Protein AF-A0A956APD1-F1 (afdb_monomer_lite)

Secondary structure (DSSP, 8-state):
--------PPPHHHHHHHHHHHHHHHHHHHHHHHHTT-HHHHHHHHHHHHHHH--THHHHHHHHHHHHTT-HHHHHHHHHHHHHH-TT-TTHHHHHHHHHHHHHHTS----HHHHHHHTS---------------TTSGGGSSSSSSS-----------------------------------

Sequence (183 aa):
MTAVSFSVAPSSASAQTTADDEARALFEAGRLAFSRGRYEQALGNFQEAYELSQRPALLY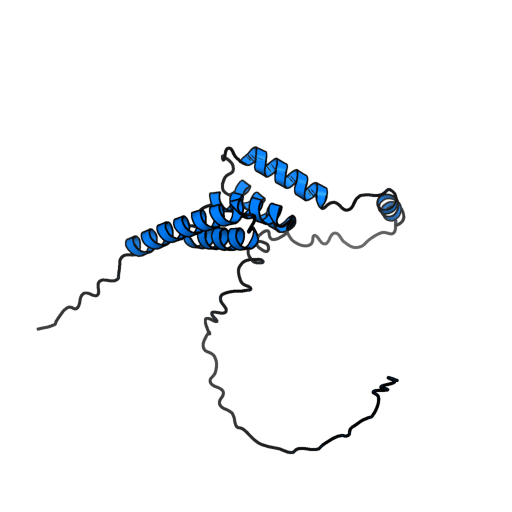NIGTTFDRLRRDQEAIDAFEQFLEAQPESDLVPEVQERVRILRENQRPDLSPEAVAAASGTDTQTGTPTQPAERDNRIVKKWWFWTIIGVVVVGAAVGIGVGASGGGQQGPLPYDANTFTVEL

pLDDT: mean 73.34, std 23.55, range [36.75, 98.75]

Structure (mmCIF, N/CA/C/O backbone):
data_AF-A0A956APD1-F1
#
_entry.id   AF-A0A956APD1-F1
#
loop_
_atom_site.group_PDB
_atom_site.id
_atom_site.type_symbol
_atom_site.label_atom_id
_atom_site.label_alt_id
_atom_site.label_comp_id
_atom_site.label_asym_id
_atom_site.label_entity_id
_atom_site.label_seq_id
_atom_site.pdbx_PDB_ins_code
_atom_site.Cartn_x
_atom_site.Cartn_y
_atom_site.Cartn_z
_atom_site.occupancy
_atom_site.B_iso_or_equiv
_atom_site.auth_seq_id
_atom_site.auth_comp_id
_atom_site.auth_asym_id
_atom_site.auth_atom_id
_atom_site.pdbx_PDB_model_num
ATOM 1 N N . MET A 1 1 ? 42.363 -34.430 -28.100 1.00 61.22 1 MET A N 1
ATOM 2 C CA . MET A 1 1 ? 42.009 -32.997 -28.051 1.00 61.22 1 MET A CA 1
ATOM 3 C C . MET A 1 1 ? 40.778 -32.875 -27.169 1.00 61.22 1 MET A C 1
ATOM 5 O O . MET A 1 1 ? 39.709 -33.301 -27.579 1.00 61.22 1 MET A O 1
ATOM 9 N N . THR A 1 2 ? 40.944 -32.454 -25.918 1.00 54.34 2 THR A N 1
ATOM 10 C CA . THR A 1 2 ? 39.858 -32.303 -24.939 1.00 54.34 2 THR A CA 1
ATOM 11 C C . THR A 1 2 ? 39.152 -30.971 -25.180 1.00 54.34 2 THR A C 1
ATOM 13 O O . THR A 1 2 ? 39.765 -29.915 -25.063 1.00 54.34 2 THR A O 1
ATOM 16 N N . ALA A 1 3 ? 37.875 -31.019 -25.560 1.00 55.75 3 ALA A N 1
ATOM 17 C CA . ALA A 1 3 ? 37.048 -29.830 -25.714 1.00 55.75 3 ALA A CA 1
ATOM 18 C C . ALA A 1 3 ? 36.629 -29.322 -24.326 1.00 55.75 3 ALA A C 1
ATOM 20 O O . ALA A 1 3 ? 35.923 -30.013 -23.592 1.00 55.75 3 ALA A O 1
ATOM 21 N N . VAL A 1 4 ? 37.079 -28.124 -23.958 1.00 58.97 4 VAL A N 1
ATOM 22 C CA . VAL A 1 4 ? 36.609 -27.429 -22.756 1.00 58.97 4 VAL A CA 1
ATOM 23 C C . VAL A 1 4 ? 35.298 -26.739 -23.119 1.00 58.97 4 VAL A C 1
ATOM 25 O O . VAL A 1 4 ? 35.282 -25.824 -23.937 1.00 58.97 4 VAL A O 1
ATOM 28 N N . SER A 1 5 ? 34.191 -27.202 -22.542 1.00 65.94 5 SER A N 1
ATOM 29 C CA . SER A 1 5 ? 32.891 -26.543 -22.682 1.00 65.94 5 SER A CA 1
ATOM 30 C C . SER A 1 5 ? 32.758 -25.485 -21.590 1.00 65.94 5 SER A C 1
ATOM 32 O O . SER A 1 5 ? 32.771 -25.817 -20.407 1.00 65.94 5 SER A O 1
ATOM 34 N N . PHE A 1 6 ? 32.651 -24.214 -21.977 1.00 60.66 6 PHE A N 1
ATOM 35 C CA . PHE A 1 6 ? 32.346 -23.119 -21.057 1.00 60.66 6 PHE A CA 1
ATOM 36 C C . PHE A 1 6 ? 30.827 -22.938 -21.011 1.00 60.66 6 PHE A C 1
ATOM 38 O O . PHE A 1 6 ? 30.217 -22.497 -21.983 1.00 60.66 6 PHE A O 1
ATOM 45 N N . SER A 1 7 ? 30.208 -23.306 -19.891 1.00 69.94 7 SER A N 1
ATOM 46 C CA . SER A 1 7 ? 28.802 -23.001 -19.630 1.00 69.94 7 SER A CA 1
ATOM 47 C C . SER A 1 7 ? 28.716 -21.577 -19.090 1.00 69.94 7 SER A C 1
ATOM 49 O O . SER A 1 7 ? 29.015 -21.336 -17.922 1.00 69.94 7 SER A O 1
ATOM 51 N N . VAL A 1 8 ? 28.334 -20.622 -19.937 1.00 64.31 8 VAL A N 1
ATOM 52 C CA . VAL A 1 8 ? 27.969 -19.273 -19.488 1.00 64.31 8 VAL A CA 1
ATOM 53 C C . VAL A 1 8 ? 26.588 -19.368 -18.845 1.00 64.31 8 VAL A C 1
ATOM 55 O O . VAL A 1 8 ? 25.587 -19.525 -19.539 1.00 64.31 8 VAL A O 1
ATOM 58 N N . ALA A 1 9 ? 26.529 -19.319 -17.514 1.00 60.72 9 ALA A N 1
ATOM 59 C CA . ALA A 1 9 ? 25.267 -19.092 -16.820 1.00 60.72 9 ALA A CA 1
ATOM 60 C C . ALA A 1 9 ? 24.819 -17.639 -17.078 1.00 60.72 9 ALA A C 1
ATOM 62 O O . ALA A 1 9 ? 25.669 -16.743 -17.047 1.00 60.72 9 ALA A O 1
ATOM 63 N N . PRO A 1 10 ? 23.528 -17.377 -17.348 1.00 57.78 10 PRO A N 1
ATOM 64 C CA . PRO A 1 10 ? 23.037 -16.012 -17.486 1.00 57.78 10 PRO A CA 1
ATOM 65 C C . PRO A 1 10 ? 23.293 -15.236 -16.187 1.00 57.78 10 PRO A C 1
ATOM 67 O O . PRO A 1 10 ? 22.967 -15.696 -15.094 1.00 57.78 10 PRO A O 1
ATOM 70 N N . SER A 1 11 ? 23.925 -14.070 -16.318 1.00 62.97 11 SER A N 1
ATOM 71 C CA . SER A 1 11 ? 24.290 -13.197 -15.205 1.00 62.97 11 SER A CA 1
ATOM 72 C C . SER A 1 11 ? 23.043 -12.669 -14.494 1.00 62.97 11 SER A C 1
ATOM 74 O O . SER A 1 11 ? 22.195 -12.039 -15.122 1.00 62.97 11 SER A O 1
ATOM 76 N N . SER A 1 12 ? 22.971 -12.837 -13.173 1.00 65.62 12 SER A N 1
ATOM 77 C CA . SER A 1 12 ? 21.860 -12.390 -12.313 1.00 65.62 12 SER A CA 1
ATOM 78 C C . SER A 1 12 ? 21.463 -10.917 -12.496 1.00 65.62 12 SER A C 1
ATOM 80 O O . SER A 1 12 ? 20.322 -10.556 -12.237 1.00 65.62 12 SER A O 1
ATOM 82 N N . ALA A 1 13 ? 22.375 -10.083 -13.002 1.00 68.50 13 ALA A N 1
ATOM 83 C CA . ALA A 1 13 ? 22.137 -8.674 -13.295 1.00 68.50 13 ALA A CA 1
ATOM 84 C C . ALA A 1 13 ? 21.016 -8.440 -14.327 1.00 68.50 13 ALA A C 1
ATOM 86 O O . ALA A 1 13 ? 20.200 -7.548 -14.127 1.00 68.50 13 ALA A O 1
ATOM 87 N N . SER A 1 14 ? 20.921 -9.240 -15.399 1.00 68.62 14 SER A N 1
ATOM 88 C CA . SER A 1 14 ? 19.855 -9.045 -16.397 1.00 68.62 14 SER A CA 1
ATOM 89 C C . SER A 1 14 ? 18.485 -9.474 -15.871 1.00 68.62 14 SER A C 1
ATOM 91 O O . SER A 1 14 ? 17.487 -8.856 -16.216 1.00 68.62 14 SER A O 1
ATOM 93 N N . ALA A 1 15 ? 18.442 -10.506 -15.020 1.00 70.19 15 ALA A N 1
ATOM 94 C CA . ALA A 1 15 ? 17.213 -10.983 -14.383 1.00 70.19 15 ALA A CA 1
ATOM 95 C C . ALA A 1 15 ? 16.694 -10.010 -13.306 1.00 70.19 15 ALA A C 1
ATOM 97 O O . ALA A 1 15 ? 15.488 -9.851 -13.137 1.00 70.19 15 ALA A O 1
ATOM 98 N N . GLN A 1 16 ? 17.599 -9.329 -12.596 1.00 72.19 16 GLN A N 1
ATOM 99 C CA . GLN A 1 16 ? 17.235 -8.289 -11.631 1.00 72.19 16 GLN A CA 1
ATOM 100 C C . GLN A 1 16 ? 16.630 -7.063 -12.319 1.00 72.19 16 GLN A C 1
ATOM 102 O O . GLN A 1 16 ? 15.578 -6.595 -11.902 1.00 72.19 16 GLN A O 1
ATOM 107 N N . THR A 1 17 ? 17.229 -6.591 -13.419 1.00 77.62 17 THR A N 1
ATOM 108 C CA . THR A 1 17 ? 16.675 -5.457 -14.178 1.00 77.62 17 THR A CA 1
ATOM 109 C C . THR A 1 17 ? 15.270 -5.749 -14.703 1.00 77.62 17 THR A C 1
ATOM 111 O O . THR A 1 17 ? 14.396 -4.894 -14.608 1.00 77.62 17 THR A O 1
ATOM 114 N N . THR A 1 18 ? 15.014 -6.968 -15.188 1.00 87.31 18 THR A N 1
ATOM 115 C CA . THR A 1 18 ? 13.666 -7.342 -15.636 1.00 87.31 18 THR A CA 1
ATOM 116 C C . THR A 1 18 ? 12.653 -7.372 -14.493 1.00 87.31 18 THR A C 1
ATOM 118 O O . THR A 1 18 ? 11.525 -6.935 -14.692 1.00 87.31 18 THR A O 1
ATOM 121 N N . ALA A 1 19 ? 13.052 -7.831 -13.301 1.00 88.06 19 ALA A N 1
ATOM 122 C CA . ALA A 1 19 ? 12.177 -7.841 -12.128 1.00 88.06 19 ALA A CA 1
ATOM 123 C C . ALA A 1 19 ? 11.849 -6.418 -11.640 1.00 88.06 19 ALA A C 1
ATOM 125 O O . ALA A 1 19 ? 10.709 -6.138 -11.277 1.00 88.06 19 ALA A O 1
ATOM 126 N N . ASP A 1 20 ? 12.819 -5.499 -11.685 1.00 89.50 20 ASP A N 1
ATOM 127 C CA . ASP A 1 20 ? 12.604 -4.090 -11.338 1.00 89.50 20 ASP A CA 1
ATOM 128 C C . ASP A 1 20 ? 11.651 -3.390 -12.324 1.00 89.50 20 ASP A C 1
ATOM 130 O O . ASP A 1 20 ? 10.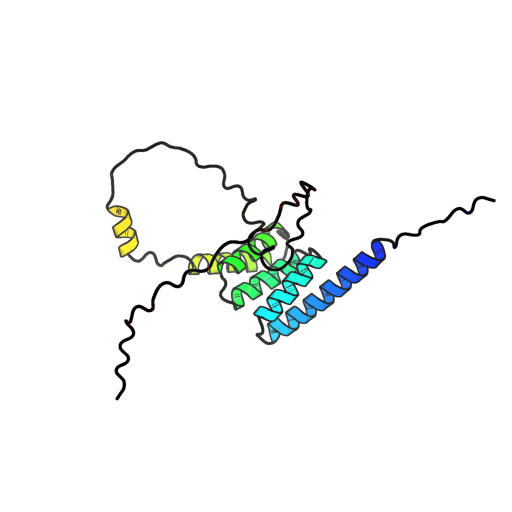765 -2.630 -11.912 1.00 89.50 20 ASP A O 1
ATOM 134 N N . ASP A 1 21 ? 11.802 -3.657 -13.625 1.00 94.50 21 ASP A N 1
ATOM 135 C CA . ASP A 1 21 ? 10.918 -3.119 -14.665 1.00 94.50 21 ASP A CA 1
ATOM 136 C C . ASP A 1 21 ? 9.487 -3.665 -14.530 1.00 94.50 21 ASP A C 1
ATOM 138 O O . ASP A 1 21 ? 8.514 -2.908 -14.633 1.00 94.50 21 ASP A O 1
ATOM 142 N N . GLU A 1 22 ? 9.347 -4.959 -14.240 1.00 95.19 22 GLU A N 1
ATOM 143 C CA . GLU A 1 22 ? 8.058 -5.607 -13.985 1.00 95.19 22 GLU A CA 1
ATOM 144 C C . GLU A 1 22 ? 7.380 -5.042 -12.731 1.00 95.19 22 GLU A C 1
ATOM 146 O O . GLU A 1 22 ? 6.219 -4.623 -12.787 1.00 95.19 22 GLU A O 1
ATOM 151 N N . ALA A 1 23 ? 8.119 -4.901 -11.627 1.00 95.81 23 ALA A N 1
ATOM 152 C CA . ALA A 1 23 ? 7.615 -4.280 -10.405 1.00 95.81 23 ALA A CA 1
ATOM 153 C C . ALA A 1 23 ? 7.122 -2.846 -10.649 1.00 95.81 23 ALA A C 1
ATOM 155 O O . ALA A 1 23 ? 6.096 -2.421 -10.107 1.00 95.81 23 ALA A O 1
ATOM 156 N N . ARG A 1 24 ? 7.827 -2.084 -11.494 1.00 96.88 24 ARG A N 1
ATOM 157 C CA . ARG A 1 24 ? 7.419 -0.727 -11.870 1.00 96.88 24 ARG A CA 1
ATOM 158 C C . ARG A 1 24 ? 6.137 -0.723 -12.701 1.00 96.88 24 ARG A C 1
ATOM 160 O O . ARG A 1 24 ? 5.275 0.128 -12.469 1.00 96.88 24 ARG A O 1
ATOM 167 N N . ALA A 1 25 ? 5.993 -1.655 -13.641 1.00 97.88 25 ALA A N 1
ATOM 168 C CA . ALA A 1 25 ? 4.776 -1.796 -14.436 1.00 97.88 25 ALA A CA 1
ATOM 169 C C . ALA A 1 25 ? 3.565 -2.155 -13.556 1.00 97.88 25 ALA A C 1
ATOM 171 O O . ALA A 1 25 ? 2.507 -1.529 -13.678 1.00 97.88 25 ALA A O 1
ATOM 172 N N . LEU A 1 26 ? 3.741 -3.093 -12.622 1.00 98.38 26 LEU A N 1
ATOM 173 C CA . LEU A 1 26 ? 2.727 -3.476 -11.638 1.00 98.38 26 LEU A CA 1
ATOM 174 C C . LEU A 1 26 ? 2.344 -2.304 -10.732 1.00 98.38 26 LEU A C 1
ATOM 176 O O . LEU A 1 26 ? 1.158 -2.036 -10.542 1.00 98.38 26 LEU A O 1
ATOM 180 N N . PHE A 1 27 ? 3.319 -1.532 -10.250 1.00 98.38 27 PHE A N 1
ATOM 181 C CA . PHE A 1 27 ? 3.045 -0.328 -9.467 1.00 98.38 27 PHE A CA 1
ATOM 182 C C . PHE A 1 27 ? 2.164 0.678 -10.228 1.00 98.38 27 PHE A C 1
ATOM 184 O O . PHE A 1 27 ? 1.165 1.161 -9.687 1.00 98.38 27 PHE A O 1
ATOM 191 N N . GLU A 1 28 ? 2.479 0.971 -11.492 1.00 98.56 28 GLU A N 1
ATOM 192 C CA . GLU A 1 28 ? 1.665 1.888 -12.302 1.00 98.56 28 GLU A CA 1
ATOM 193 C C . GLU A 1 28 ? 0.263 1.330 -12.580 1.00 98.56 28 GLU A C 1
ATOM 195 O O . GLU A 1 28 ? -0.729 2.066 -12.508 1.00 98.56 28 GLU A O 1
ATOM 200 N N . ALA A 1 29 ? 0.149 0.023 -12.832 1.00 98.50 29 ALA A N 1
ATOM 201 C CA . ALA A 1 29 ? -1.139 -0.648 -12.979 1.00 98.50 29 ALA A CA 1
ATOM 202 C C . ALA A 1 29 ? -1.971 -0.568 -11.687 1.00 98.50 29 ALA A C 1
ATOM 204 O O . ALA A 1 29 ? -3.175 -0.292 -11.740 1.00 98.50 29 ALA A O 1
ATOM 205 N N . GLY A 1 30 ? -1.340 -0.750 -10.524 1.00 98.56 30 GLY A N 1
ATOM 206 C CA . GLY A 1 30 ? -1.953 -0.589 -9.206 1.00 98.56 30 GLY A CA 1
ATOM 207 C C . GLY A 1 30 ? -2.461 0.830 -8.982 1.00 98.56 30 GLY A C 1
ATOM 208 O O . GLY A 1 30 ? -3.632 1.028 -8.658 1.00 98.56 30 GLY A O 1
ATOM 209 N N . ARG A 1 31 ? -1.639 1.839 -9.282 1.00 98.56 31 ARG A N 1
ATOM 210 C CA . ARG A 1 31 ? -2.005 3.260 -9.172 1.00 98.56 31 ARG A CA 1
ATOM 211 C C . ARG A 1 31 ? -3.181 3.629 -10.084 1.00 98.56 31 ARG A C 1
ATOM 213 O O . ARG A 1 31 ? -4.094 4.359 -9.680 1.00 98.56 31 ARG A O 1
ATOM 220 N N . LEU A 1 32 ? -3.210 3.091 -11.303 1.00 98.75 32 LEU A N 1
ATOM 221 C CA . LEU A 1 32 ? -4.330 3.279 -12.226 1.00 98.75 32 LEU A CA 1
ATOM 222 C C . LEU A 1 32 ? -5.605 2.577 -11.734 1.00 98.75 32 LEU A C 1
ATOM 224 O O . LEU A 1 32 ? -6.693 3.143 -11.834 1.00 98.75 32 LEU A O 1
ATOM 228 N N . ALA A 1 33 ? -5.501 1.362 -11.196 1.00 98.50 33 ALA A N 1
ATOM 229 C CA . ALA A 1 33 ? -6.641 0.661 -10.611 1.00 98.50 33 ALA A CA 1
ATOM 230 C C . ALA A 1 33 ? -7.193 1.406 -9.383 1.00 98.50 33 ALA A C 1
ATOM 232 O O . ALA A 1 33 ? -8.406 1.606 -9.291 1.00 98.50 33 ALA A O 1
ATOM 233 N N . PHE A 1 34 ? -6.308 1.905 -8.516 1.00 98.56 34 PHE A N 1
ATOM 234 C CA . PHE A 1 34 ? -6.654 2.672 -7.321 1.00 98.56 34 PHE A CA 1
ATOM 235 C C . PHE A 1 34 ? -7.412 3.955 -7.671 1.00 98.56 34 PHE A C 1
ATOM 237 O O . PHE A 1 34 ? -8.485 4.212 -7.128 1.00 98.56 34 PHE A O 1
ATOM 244 N N . SER A 1 35 ? -6.907 4.734 -8.635 1.00 98.31 35 SER A N 1
ATOM 245 C CA . SER A 1 35 ? -7.573 5.972 -9.080 1.00 98.31 35 SER A CA 1
ATOM 246 C C . SER A 1 35 ? -8.941 5.731 -9.731 1.00 98.31 35 SER A C 1
ATOM 248 O O . SER A 1 35 ? -9.776 6.630 -9.761 1.00 98.31 35 SER A O 1
ATOM 250 N N . ARG A 1 36 ? -9.203 4.507 -10.205 1.00 98.50 36 ARG A N 1
ATOM 251 C CA . ARG A 1 36 ? -10.505 4.066 -10.731 1.00 98.50 36 ARG A CA 1
ATOM 252 C C . ARG A 1 36 ? -11.415 3.436 -9.668 1.00 98.50 36 ARG A C 1
ATOM 254 O O . ARG A 1 36 ? -12.452 2.887 -10.027 1.00 98.50 36 ARG A O 1
ATOM 261 N N . GLY A 1 37 ? -11.025 3.458 -8.392 1.00 97.94 37 GLY A N 1
ATOM 262 C CA . GLY A 1 37 ? -11.782 2.850 -7.291 1.00 97.94 37 GLY A CA 1
ATOM 263 C C . GLY A 1 37 ? -11.765 1.317 -7.279 1.00 97.94 37 GLY A C 1
ATOM 264 O O . GLY A 1 37 ? -12.515 0.695 -6.532 1.00 97.94 37 GLY A O 1
ATOM 265 N N . ARG A 1 38 ? -10.920 0.680 -8.099 1.00 98.44 38 ARG A N 1
ATOM 266 C CA . ARG A 1 38 ? -10.790 -0.784 -8.171 1.00 98.44 38 ARG A CA 1
ATOM 267 C C . ARG A 1 38 ? -9.753 -1.250 -7.158 1.00 98.44 38 ARG A C 1
ATOM 269 O O . ARG A 1 38 ? -8.665 -1.683 -7.530 1.00 98.44 38 ARG A O 1
ATOM 276 N N . TYR A 1 39 ? -10.084 -1.099 -5.880 1.00 98.06 39 TYR A N 1
ATOM 277 C CA . TYR A 1 39 ? -9.126 -1.254 -4.786 1.00 98.06 39 TYR A CA 1
ATOM 278 C C . TYR A 1 39 ? -8.583 -2.680 -4.643 1.00 98.06 39 TYR A C 1
ATOM 280 O O . TYR A 1 39 ? -7.387 -2.827 -4.450 1.00 98.06 39 TYR A O 1
ATOM 288 N N . GLU A 1 40 ? -9.388 -3.726 -4.855 1.00 97.81 40 GLU A N 1
ATOM 289 C CA . GLU A 1 40 ? -8.876 -5.110 -4.820 1.00 97.81 40 GLU A CA 1
ATOM 290 C C . GLU A 1 40 ? -7.848 -5.387 -5.928 1.00 97.81 40 GLU A C 1
ATOM 292 O O . GLU A 1 40 ? -6.797 -5.975 -5.692 1.00 97.81 40 GLU A O 1
ATOM 297 N N . GLN A 1 41 ? -8.102 -4.893 -7.147 1.00 97.69 41 GLN A N 1
ATOM 298 C CA . GLN A 1 41 ? -7.131 -5.000 -8.240 1.00 97.69 41 GLN A CA 1
ATOM 299 C C . GLN A 1 41 ? -5.866 -4.184 -7.941 1.00 97.69 41 GLN A C 1
ATOM 301 O O . GLN A 1 41 ? -4.759 -4.619 -8.250 1.00 97.69 41 GLN A O 1
ATOM 306 N N . ALA A 1 42 ? -6.028 -2.993 -7.360 1.00 98.62 42 ALA A N 1
ATOM 307 C CA . ALA A 1 42 ? -4.899 -2.166 -6.959 1.00 98.62 42 ALA A CA 1
ATOM 308 C C . ALA A 1 42 ? -4.034 -2.869 -5.913 1.00 98.62 42 ALA A C 1
ATOM 310 O O . ALA A 1 42 ? -2.813 -2.868 -6.041 1.00 98.62 42 ALA A O 1
ATOM 311 N N . LEU A 1 43 ? -4.673 -3.504 -4.928 1.00 98.19 43 LEU A N 1
ATOM 312 C CA . LEU A 1 43 ? -4.007 -4.232 -3.861 1.00 98.19 43 LEU A CA 1
ATOM 313 C C . LEU A 1 43 ? -3.143 -5.361 -4.424 1.00 98.19 43 LEU A C 1
ATOM 315 O O . LEU A 1 43 ? -1.954 -5.393 -4.124 1.00 98.19 43 LEU A O 1
ATOM 319 N N . GLY A 1 44 ? -3.706 -6.209 -5.293 1.00 94.44 44 GLY A N 1
ATOM 320 C CA . GLY A 1 44 ? -2.953 -7.299 -5.925 1.00 94.44 44 GLY A CA 1
ATOM 321 C C . GLY A 1 44 ? -1.726 -6.794 -6.691 1.00 94.44 44 GLY A C 1
ATOM 322 O O . GLY A 1 44 ? -0.615 -7.258 -6.455 1.00 94.44 44 GLY A O 1
ATOM 323 N N . ASN A 1 45 ? -1.902 -5.758 -7.518 1.00 98.12 45 ASN A N 1
ATOM 324 C CA . ASN A 1 45 ? -0.798 -5.153 -8.266 1.00 98.12 45 ASN A CA 1
ATOM 325 C C . ASN A 1 45 ? 0.292 -4.564 -7.349 1.00 98.12 45 ASN A C 1
ATOM 327 O O . ASN A 1 45 ? 1.481 -4.690 -7.633 1.00 98.12 45 ASN A O 1
ATOM 331 N N . PHE A 1 46 ? -0.087 -3.896 -6.254 1.00 98.19 46 PHE A N 1
ATOM 332 C CA . PHE A 1 46 ? 0.888 -3.332 -5.317 1.00 98.19 46 PHE A CA 1
ATOM 333 C C . PHE A 1 46 ? 1.621 -4.406 -4.511 1.00 98.19 46 PHE A C 1
ATOM 335 O O . PHE A 1 46 ? 2.810 -4.238 -4.240 1.00 98.19 46 PHE A O 1
ATOM 342 N N . GLN A 1 47 ? 0.941 -5.494 -4.146 1.00 97.50 47 GLN A N 1
ATOM 343 C CA . GLN A 1 47 ? 1.553 -6.629 -3.458 1.00 97.50 47 GLN A CA 1
ATOM 344 C C . GLN A 1 47 ? 2.571 -7.331 -4.357 1.00 97.50 47 GLN A C 1
ATOM 346 O O . GLN A 1 47 ? 3.709 -7.509 -3.939 1.00 97.50 47 GLN A O 1
ATOM 351 N N . GLU A 1 48 ? 2.219 -7.621 -5.609 1.00 95.56 48 GLU A N 1
ATOM 352 C CA . GLU A 1 48 ? 3.137 -8.248 -6.567 1.00 95.56 48 GLU A CA 1
ATOM 353 C C . GLU A 1 48 ? 4.346 -7.342 -6.870 1.00 95.56 48 GLU A C 1
ATOM 355 O O . GLU A 1 48 ? 5.496 -7.782 -6.851 1.00 95.56 48 GLU A O 1
ATOM 360 N N . ALA A 1 49 ? 4.124 -6.029 -7.023 1.00 97.00 49 ALA A N 1
ATOM 361 C CA . ALA A 1 49 ? 5.218 -5.064 -7.146 1.00 97.00 49 ALA A CA 1
ATOM 362 C C . ALA A 1 49 ? 6.147 -5.068 -5.917 1.00 97.00 49 ALA A C 1
ATOM 364 O O . ALA A 1 49 ? 7.365 -4.893 -6.044 1.00 97.00 49 ALA A O 1
ATOM 365 N N . TYR A 1 50 ? 5.584 -5.235 -4.716 1.00 95.19 50 TYR A N 1
ATOM 366 C CA . TYR A 1 50 ? 6.359 -5.307 -3.480 1.00 95.19 50 TYR A CA 1
ATOM 367 C C . TYR A 1 50 ? 7.133 -6.619 -3.392 1.00 95.19 50 TYR A C 1
ATOM 369 O O . TYR A 1 50 ? 8.291 -6.605 -2.991 1.00 95.19 50 TYR A O 1
ATOM 377 N N . GLU A 1 51 ? 6.551 -7.729 -3.833 1.00 91.31 51 GLU A N 1
ATOM 378 C CA . GLU A 1 51 ? 7.219 -9.029 -3.868 1.00 91.31 51 GLU A CA 1
ATOM 379 C C . GLU A 1 51 ? 8.461 -9.014 -4.757 1.00 91.31 51 GLU A C 1
ATOM 381 O O . GLU A 1 51 ? 9.524 -9.469 -4.327 1.00 91.31 51 GLU A O 1
ATOM 386 N N . LEU A 1 52 ? 8.352 -8.423 -5.948 1.00 90.88 52 LEU A N 1
ATOM 387 C CA . LEU A 1 52 ? 9.455 -8.348 -6.904 1.00 90.88 52 LEU A CA 1
ATOM 388 C C . LEU A 1 52 ? 10.557 -7.375 -6.471 1.00 90.88 52 LEU A C 1
ATOM 390 O O . LEU A 1 52 ? 11.738 -7.685 -6.608 1.00 90.88 52 LEU A O 1
ATOM 394 N N . SER A 1 53 ? 10.184 -6.205 -5.944 1.00 92.25 53 SER A N 1
ATOM 395 C CA . SER A 1 53 ? 11.148 -5.124 -5.678 1.00 92.25 53 SER A CA 1
ATOM 396 C C . SER A 1 53 ? 11.583 -4.995 -4.217 1.00 92.25 53 SER A C 1
ATOM 398 O O . SER A 1 53 ? 12.590 -4.349 -3.929 1.00 92.25 53 SER A O 1
ATOM 400 N N . GLN A 1 54 ? 10.806 -5.542 -3.278 1.00 91.81 54 GLN A N 1
ATOM 401 C CA . GLN A 1 54 ? 10.969 -5.394 -1.824 1.00 91.81 54 GLN A CA 1
ATOM 402 C C . GLN A 1 54 ? 11.077 -3.930 -1.358 1.00 91.81 54 GLN A C 1
ATOM 404 O O . GLN A 1 54 ? 11.619 -3.638 -0.291 1.00 91.81 54 GLN A O 1
ATOM 409 N N . ARG A 1 55 ? 10.569 -2.975 -2.153 1.00 93.19 55 ARG A N 1
ATOM 410 C CA . ARG A 1 55 ? 10.700 -1.540 -1.870 1.00 93.19 55 ARG A CA 1
ATOM 411 C C . ARG A 1 55 ? 9.706 -1.111 -0.789 1.00 93.19 55 ARG A C 1
ATOM 413 O O . ARG A 1 55 ? 8.502 -1.121 -1.051 1.00 93.19 55 ARG A O 1
ATOM 420 N N . PRO A 1 56 ? 10.166 -0.610 0.374 1.00 93.06 56 PRO A N 1
ATOM 421 C CA . PRO A 1 56 ? 9.267 -0.260 1.475 1.00 93.06 56 PRO A CA 1
ATOM 422 C C . PRO A 1 56 ? 8.227 0.816 1.146 1.00 93.06 56 PRO A C 1
ATOM 424 O O . PRO A 1 56 ? 7.140 0.804 1.707 1.00 93.06 56 PRO A O 1
ATOM 427 N N . ALA A 1 57 ? 8.505 1.704 0.186 1.00 93.38 57 ALA A N 1
ATOM 428 C CA . ALA A 1 57 ? 7.557 2.730 -0.259 1.00 93.38 57 ALA A CA 1
ATOM 429 C C . ALA A 1 57 ? 6.223 2.157 -0.791 1.00 93.38 57 ALA A C 1
ATOM 431 O O . ALA A 1 57 ? 5.212 2.857 -0.816 1.00 93.38 57 ALA A O 1
ATOM 432 N N . LEU A 1 58 ? 6.191 0.887 -1.214 1.00 96.44 58 LEU A N 1
ATOM 433 C CA . LEU A 1 58 ? 4.955 0.218 -1.632 1.00 96.44 58 LEU A CA 1
ATOM 434 C C . LEU A 1 58 ? 4.041 -0.129 -0.451 1.00 96.44 58 LEU A C 1
ATOM 436 O O . LEU A 1 58 ? 2.828 -0.165 -0.639 1.00 96.44 58 LEU A O 1
ATOM 440 N N . LEU A 1 59 ? 4.584 -0.297 0.761 1.00 97.50 59 LEU A N 1
ATOM 441 C CA . LEU A 1 59 ? 3.804 -0.596 1.968 1.00 97.50 59 LEU A CA 1
ATOM 442 C C . LEU A 1 59 ? 2.807 0.521 2.295 1.00 97.50 59 LEU A C 1
ATOM 444 O O . LEU A 1 59 ? 1.683 0.227 2.690 1.00 97.50 59 LEU A O 1
ATOM 448 N N . TYR A 1 60 ? 3.168 1.785 2.039 1.00 98.12 60 TYR A N 1
ATOM 449 C CA . TYR A 1 60 ? 2.232 2.908 2.146 1.00 98.12 60 TYR A CA 1
ATOM 450 C C . TYR A 1 60 ? 1.033 2.727 1.204 1.00 98.12 60 TYR A C 1
ATOM 452 O O . TYR A 1 60 ? -0.107 2.754 1.654 1.00 98.12 60 TYR A O 1
ATOM 460 N N . ASN A 1 61 ? 1.275 2.449 -0.084 1.00 98.38 61 ASN A N 1
ATOM 461 C CA . ASN A 1 61 ? 0.200 2.253 -1.066 1.00 98.38 61 ASN A CA 1
ATOM 462 C C . ASN A 1 61 ? -0.682 1.046 -0.724 1.00 98.38 61 ASN A C 1
ATOM 464 O O . ASN A 1 61 ? -1.902 1.102 -0.893 1.00 98.38 61 ASN A O 1
ATOM 468 N N . ILE A 1 62 ? -0.078 -0.035 -0.223 1.00 98.62 62 ILE A N 1
ATOM 469 C CA . ILE A 1 62 ? -0.804 -1.219 0.236 1.00 98.62 62 ILE A CA 1
ATOM 470 C C . ILE A 1 62 ? -1.691 -0.867 1.441 1.00 98.62 62 ILE A C 1
ATOM 472 O O . ILE A 1 62 ? -2.890 -1.148 1.403 1.00 98.62 62 ILE A O 1
ATOM 476 N N . GLY A 1 63 ? -1.152 -0.177 2.451 1.00 98.12 63 GLY A N 1
ATOM 477 C CA . GLY A 1 63 ? -1.910 0.279 3.621 1.00 98.12 63 GLY A CA 1
ATOM 478 C C . GLY A 1 63 ? -3.073 1.201 3.251 1.00 98.12 63 GLY A C 1
ATOM 479 O O . GLY A 1 63 ? -4.209 0.955 3.656 1.00 98.12 6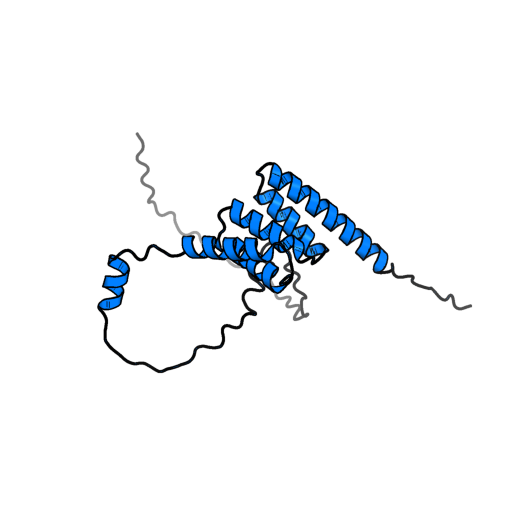3 GLY A O 1
ATOM 480 N N . THR A 1 64 ? -2.839 2.198 2.389 1.00 98.62 64 THR A N 1
ATOM 481 C CA . THR A 1 64 ? -3.903 3.074 1.866 1.00 98.62 64 THR A CA 1
ATOM 482 C C . THR A 1 64 ? -4.970 2.275 1.114 1.00 98.62 64 THR A C 1
ATOM 484 O O . THR A 1 64 ? -6.154 2.605 1.172 1.00 98.62 64 THR A O 1
ATOM 487 N N . THR A 1 65 ? -4.585 1.219 0.397 1.00 98.50 65 THR A N 1
ATOM 488 C CA . THR A 1 65 ? -5.540 0.388 -0.347 1.00 98.50 65 THR A CA 1
ATOM 489 C C . THR A 1 65 ? -6.392 -0.475 0.581 1.00 98.50 65 THR A C 1
ATOM 491 O O . THR A 1 65 ? -7.609 -0.503 0.405 1.00 98.50 65 THR A O 1
ATOM 494 N N . PHE A 1 66 ? -5.807 -1.099 1.608 1.00 98.44 66 PHE A N 1
ATOM 495 C CA . PHE A 1 66 ? -6.573 -1.805 2.644 1.00 98.44 66 PHE A CA 1
ATOM 496 C C . PHE A 1 66 ? -7.541 -0.885 3.385 1.00 98.44 66 PHE A C 1
ATOM 498 O O . PHE A 1 66 ? -8.696 -1.244 3.610 1.00 98.44 66 PHE A O 1
ATOM 505 N N . ASP A 1 67 ? -7.102 0.332 3.687 1.00 97.81 67 ASP A N 1
ATOM 506 C CA . ASP A 1 67 ? -7.936 1.348 4.315 1.00 97.81 67 ASP A CA 1
ATOM 507 C C . ASP A 1 67 ? -9.155 1.705 3.437 1.00 97.81 67 ASP A C 1
ATOM 509 O O . ASP A 1 67 ? -10.303 1.708 3.892 1.00 97.81 67 ASP A O 1
ATOM 513 N N . ARG A 1 68 ? -8.953 1.881 2.123 1.00 98.06 68 ARG A N 1
ATOM 514 C CA . ARG A 1 68 ? -10.066 2.071 1.170 1.00 98.06 68 ARG A CA 1
ATOM 515 C C . ARG A 1 68 ? -11.014 0.876 1.100 1.00 98.06 68 ARG A C 1
ATOM 517 O O . ARG A 1 68 ? -12.202 1.070 0.843 1.00 98.06 68 ARG A O 1
ATOM 524 N N . LEU A 1 69 ? -10.507 -0.328 1.347 1.00 97.44 69 LEU A N 1
ATOM 525 C CA . LEU A 1 69 ? -11.286 -1.562 1.437 1.00 97.44 69 LEU A CA 1
ATOM 526 C C . LEU A 1 69 ? -11.968 -1.756 2.801 1.00 97.44 69 LEU A C 1
ATOM 528 O O . LEU A 1 69 ? -12.684 -2.741 2.963 1.00 97.44 69 LEU A O 1
ATOM 532 N N . ARG A 1 70 ? -11.786 -0.837 3.766 1.00 96.19 70 ARG A N 1
ATOM 533 C CA . ARG A 1 70 ? -12.291 -0.952 5.152 1.00 96.19 70 ARG A CA 1
ATOM 534 C C . ARG A 1 70 ? -11.752 -2.180 5.891 1.00 96.19 70 ARG A C 1
ATOM 536 O O . ARG A 1 70 ? -12.399 -2.723 6.784 1.00 96.19 70 ARG A O 1
ATOM 543 N N . ARG A 1 71 ? -10.558 -2.617 5.495 1.00 94.62 71 ARG A N 1
ATOM 544 C CA . ARG A 1 71 ? -9.790 -3.700 6.112 1.00 94.62 71 ARG A CA 1
ATOM 545 C C . ARG A 1 71 ? -8.804 -3.080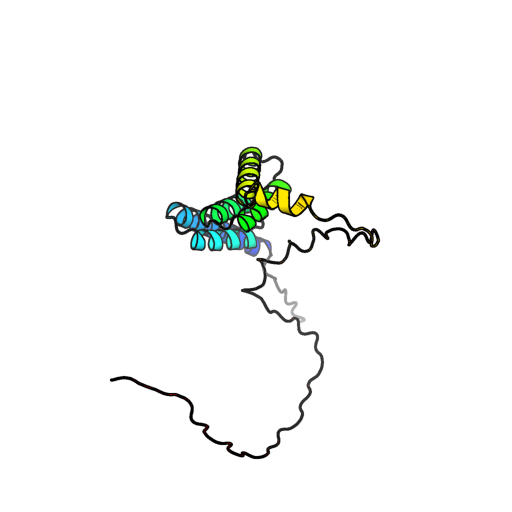 7.094 1.00 94.62 71 ARG A C 1
ATOM 547 O O . ARG A 1 71 ? -7.604 -2.998 6.842 1.00 94.62 71 ARG A O 1
ATOM 554 N N . ASP A 1 72 ? -9.366 -2.528 8.169 1.00 95.19 72 ASP A N 1
ATOM 555 C CA . ASP A 1 72 ? -8.668 -1.596 9.059 1.00 95.19 72 ASP A CA 1
ATOM 556 C C . ASP A 1 72 ? -7.450 -2.242 9.741 1.00 95.19 72 ASP A C 1
ATOM 558 O O . ASP A 1 72 ? -6.435 -1.573 9.924 1.00 95.19 72 ASP A O 1
ATOM 562 N N . GLN A 1 73 ? -7.519 -3.535 10.086 1.00 94.38 73 GLN A N 1
ATOM 563 C CA . GLN A 1 73 ? -6.395 -4.240 10.709 1.00 94.38 73 GLN A CA 1
ATOM 564 C C . GLN A 1 73 ? -5.234 -4.411 9.728 1.00 94.38 73 GLN A C 1
ATOM 566 O O . GLN A 1 73 ? -4.109 -4.038 10.045 1.00 94.38 73 GLN A O 1
ATOM 571 N N . GLU A 1 74 ? -5.502 -4.894 8.515 1.00 96.00 74 GLU A N 1
ATOM 572 C CA . GLU A 1 74 ? -4.464 -5.067 7.494 1.00 96.00 74 GLU A CA 1
ATOM 573 C C . GLU A 1 74 ? -3.859 -3.728 7.048 1.00 96.00 74 GLU A C 1
ATOM 575 O O . GLU A 1 74 ? -2.667 -3.651 6.742 1.00 96.00 74 GLU A O 1
ATOM 580 N N . ALA A 1 75 ? -4.658 -2.656 7.052 1.00 97.94 75 ALA A N 1
ATOM 581 C CA . ALA A 1 75 ? -4.166 -1.304 6.818 1.00 97.94 75 ALA A CA 1
ATOM 582 C C . ALA A 1 75 ? -3.170 -0.872 7.903 1.00 97.94 75 ALA A C 1
ATOM 584 O O . ALA A 1 75 ? -2.080 -0.403 7.572 1.00 97.94 75 ALA A O 1
ATOM 585 N N . ILE A 1 76 ? -3.517 -1.064 9.183 1.00 97.62 76 ILE A N 1
ATOM 586 C CA . ILE A 1 76 ? -2.623 -0.785 10.318 1.00 97.62 76 ILE A CA 1
ATOM 587 C C . ILE A 1 76 ? -1.325 -1.587 10.183 1.00 97.62 76 ILE A C 1
ATOM 589 O O . ILE A 1 76 ? -0.250 -0.996 10.264 1.00 97.62 76 ILE A O 1
ATOM 593 N N . ASP A 1 77 ? -1.410 -2.887 9.904 1.00 96.06 77 ASP A N 1
ATOM 594 C CA . ASP A 1 77 ? -0.238 -3.762 9.803 1.00 96.06 77 ASP A CA 1
ATOM 595 C C . ASP A 1 77 ? 0.718 -3.325 8.674 1.00 96.06 77 ASP A C 1
ATOM 597 O O . ASP A 1 77 ? 1.942 -3.340 8.836 1.00 96.06 77 ASP A O 1
ATOM 601 N N . ALA A 1 78 ? 0.186 -2.923 7.514 1.00 96.06 78 ALA A N 1
ATOM 602 C CA . ALA A 1 78 ? 0.996 -2.424 6.400 1.00 96.06 78 ALA A CA 1
ATOM 603 C C . ALA A 1 78 ? 1.634 -1.059 6.716 1.00 96.06 78 ALA A C 1
ATOM 605 O O . ALA A 1 78 ? 2.802 -0.822 6.397 1.00 96.06 78 ALA A O 1
ATOM 606 N N . PHE A 1 79 ? 0.889 -0.171 7.377 1.00 98.19 79 PHE A N 1
ATOM 607 C CA . PHE A 1 79 ? 1.392 1.128 7.811 1.00 98.19 79 PHE A CA 1
ATOM 608 C C . PHE A 1 79 ? 2.468 1.018 8.894 1.00 98.19 79 PHE A C 1
ATOM 610 O O . PHE A 1 79 ? 3.461 1.738 8.835 1.00 98.19 79 PHE A O 1
ATOM 617 N N . GLU A 1 80 ? 2.332 0.103 9.851 1.00 97.69 80 GLU A N 1
ATOM 618 C CA . GLU A 1 80 ? 3.365 -0.152 10.860 1.00 97.69 80 GLU A CA 1
ATOM 619 C C . GLU A 1 80 ? 4.670 -0.636 10.225 1.00 97.69 80 GLU A C 1
ATOM 621 O O . GLU A 1 80 ? 5.739 -0.124 10.554 1.00 97.69 80 GLU A O 1
ATOM 626 N N . GLN A 1 81 ? 4.586 -1.546 9.251 1.00 95.12 81 GLN A N 1
ATOM 627 C CA . GLN A 1 81 ? 5.760 -1.994 8.500 1.00 95.12 81 GLN A CA 1
ATOM 628 C C . GLN A 1 81 ? 6.403 -0.854 7.703 1.00 95.12 81 GLN A C 1
ATOM 630 O O . GLN A 1 81 ? 7.628 -0.766 7.629 1.00 95.12 81 GLN A O 1
ATOM 635 N N . PHE A 1 82 ? 5.597 0.042 7.124 1.00 97.56 82 PHE A N 1
ATOM 636 C CA . PHE A 1 82 ? 6.111 1.244 6.469 1.00 97.56 82 PHE A CA 1
ATOM 637 C C . PHE A 1 82 ? 6.869 2.145 7.454 1.00 97.56 82 PHE A C 1
ATOM 639 O O . PHE A 1 82 ? 7.978 2.578 7.147 1.00 97.56 82 PHE A O 1
ATOM 646 N N . LEU A 1 83 ? 6.307 2.392 8.642 1.00 97.62 83 LEU A N 1
ATOM 647 C CA . LEU A 1 83 ? 6.931 3.214 9.685 1.00 97.62 83 LEU A CA 1
ATOM 648 C C . LEU A 1 83 ? 8.229 2.595 10.226 1.00 97.62 83 LEU A C 1
ATOM 650 O O . LEU A 1 83 ? 9.172 3.328 10.515 1.00 97.62 83 LEU A O 1
ATOM 654 N N . GLU A 1 84 ? 8.292 1.265 10.342 1.00 96.56 84 GLU A N 1
ATOM 655 C CA . GLU A 1 84 ? 9.510 0.543 10.735 1.00 96.56 84 GLU A CA 1
ATOM 656 C C . GLU A 1 84 ? 10.595 0.649 9.653 1.00 96.56 84 GLU A C 1
ATOM 658 O O . GLU A 1 84 ? 11.766 0.875 9.958 1.00 96.56 84 GLU A O 1
ATOM 663 N N . ALA A 1 85 ? 10.211 0.508 8.383 1.00 93.81 85 ALA A N 1
ATOM 664 C CA . ALA A 1 85 ? 11.154 0.466 7.272 1.00 93.81 85 ALA A CA 1
ATOM 665 C C . ALA A 1 85 ? 11.588 1.853 6.763 1.00 93.81 85 ALA A C 1
ATOM 667 O O . ALA A 1 85 ? 12.669 1.975 6.184 1.00 93.81 85 ALA A O 1
ATOM 668 N N . GLN A 1 86 ? 10.760 2.888 6.933 1.00 96.12 86 GLN A N 1
ATOM 669 C CA . GLN A 1 86 ? 11.028 4.260 6.481 1.00 96.12 86 GLN A CA 1
ATOM 670 C C . GLN A 1 86 ? 10.733 5.303 7.576 1.00 96.12 86 GLN A C 1
ATOM 672 O O . GLN A 1 86 ? 9.904 6.193 7.370 1.00 96.12 86 GLN A O 1
ATOM 677 N N . PRO A 1 87 ? 11.437 5.253 8.722 1.00 96.44 87 PRO A N 1
ATOM 678 C CA . PRO A 1 87 ? 11.186 6.149 9.855 1.00 96.44 87 PRO A CA 1
ATOM 679 C C . PRO A 1 87 ? 11.492 7.629 9.566 1.00 96.44 87 PRO A C 1
ATOM 681 O O . PRO A 1 87 ? 11.053 8.499 10.312 1.00 96.44 87 PRO A O 1
ATOM 684 N N . GLU A 1 88 ? 12.233 7.920 8.494 1.00 96.62 88 GLU A N 1
ATOM 685 C CA . GLU A 1 88 ? 12.612 9.276 8.068 1.00 96.62 88 GLU A CA 1
ATOM 686 C C . GLU A 1 88 ? 11.794 9.777 6.863 1.00 96.62 88 GLU A C 1
ATOM 688 O O . GLU A 1 88 ? 12.111 10.816 6.291 1.00 96.62 88 GLU A O 1
ATOM 693 N N . SER A 1 89 ? 10.763 9.040 6.430 1.00 97.06 89 SER A N 1
ATOM 694 C CA . SER A 1 89 ? 9.904 9.484 5.327 1.00 97.06 89 SER A CA 1
ATOM 695 C C . SER A 1 89 ? 9.043 10.682 5.733 1.00 97.06 89 SER A C 1
ATOM 697 O O . SER A 1 89 ? 8.451 10.694 6.811 1.00 97.06 89 SER A O 1
ATOM 699 N N . ASP A 1 90 ? 8.854 11.631 4.814 1.00 98.00 90 ASP A N 1
ATOM 700 C CA . ASP A 1 90 ? 7.921 12.756 4.983 1.00 98.00 90 ASP A CA 1
ATOM 701 C C . ASP A 1 90 ? 6.464 12.306 5.215 1.00 98.00 90 ASP A C 1
ATOM 703 O O . ASP A 1 90 ? 5.652 13.068 5.736 1.00 98.00 90 ASP A O 1
ATOM 707 N N . LEU A 1 91 ? 6.125 11.061 4.852 1.00 97.19 91 LEU A N 1
ATOM 708 C CA . LEU A 1 91 ? 4.797 10.473 5.057 1.00 97.19 91 LEU A CA 1
ATOM 709 C C . LEU A 1 91 ? 4.574 9.968 6.490 1.00 97.19 91 LEU A C 1
ATOM 711 O O . LEU A 1 91 ? 3.440 9.663 6.856 1.00 97.19 91 LEU A O 1
ATOM 715 N N . VAL A 1 92 ? 5.618 9.871 7.319 1.00 98.06 92 VAL A N 1
ATOM 716 C CA . VAL A 1 92 ? 5.524 9.322 8.684 1.00 98.06 92 VAL A CA 1
ATOM 717 C C . VAL A 1 92 ? 4.431 9.993 9.529 1.00 98.06 92 VAL A C 1
ATOM 719 O O . VAL A 1 92 ? 3.636 9.255 10.116 1.00 98.06 92 VAL A O 1
ATOM 722 N N . PRO A 1 93 ? 4.307 11.337 9.586 1.00 98.25 93 PRO A N 1
ATOM 723 C CA . PRO A 1 93 ? 3.263 11.982 10.383 1.00 98.25 93 PRO A CA 1
ATOM 724 C C . PRO A 1 93 ? 1.848 11.622 9.912 1.00 98.25 93 PRO A C 1
ATOM 726 O O . PRO A 1 93 ? 0.967 11.369 10.732 1.00 98.25 93 PRO A O 1
ATOM 729 N N . GLU A 1 94 ? 1.636 11.555 8.594 1.00 98.00 94 GLU A N 1
ATOM 730 C CA . GLU A 1 94 ? 0.353 11.168 7.997 1.00 98.00 94 GLU A CA 1
ATOM 731 C C . GLU A 1 94 ? 0.001 9.719 8.349 1.00 98.00 94 GLU A C 1
ATOM 733 O O . GLU A 1 94 ? -1.113 9.428 8.789 1.00 98.00 94 GLU A O 1
ATOM 738 N N . VAL A 1 95 ? 0.965 8.809 8.198 1.00 98.25 95 VAL A N 1
ATOM 739 C CA . VAL A 1 95 ? 0.769 7.380 8.454 1.00 98.25 95 VAL A CA 1
ATOM 740 C C . VAL A 1 95 ? 0.502 7.111 9.935 1.00 98.25 95 VAL A C 1
ATOM 742 O O .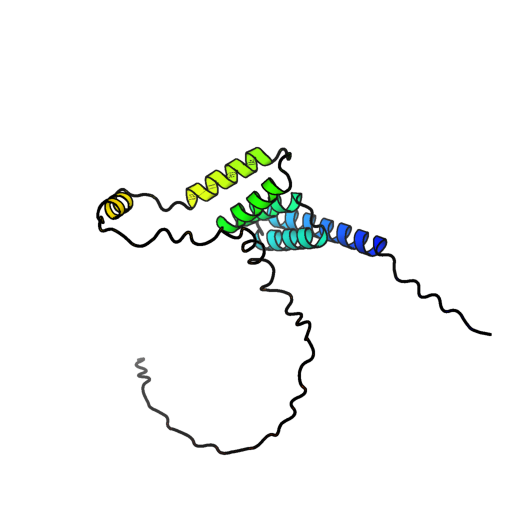 VAL A 1 95 ? -0.404 6.345 10.264 1.00 98.25 95 VAL A O 1
ATOM 745 N N . GLN A 1 96 ? 1.230 7.768 10.841 1.00 98.31 96 GLN A N 1
ATOM 746 C CA . GLN A 1 96 ? 0.993 7.655 12.284 1.00 98.31 96 GLN A CA 1
ATOM 747 C C . GLN A 1 96 ? -0.413 8.113 12.672 1.00 98.31 96 GLN A C 1
ATOM 749 O O . GLN A 1 96 ? -1.091 7.433 13.449 1.00 98.31 96 GLN A O 1
ATOM 754 N N . GLU A 1 97 ? -0.863 9.239 12.119 1.00 98.19 97 GLU A N 1
ATOM 755 C CA . GLU A 1 97 ? -2.211 9.733 12.378 1.00 98.19 97 GLU A CA 1
ATOM 756 C C . GLU A 1 97 ? -3.265 8.784 11.808 1.00 98.19 97 GLU A C 1
ATOM 758 O O . GLU A 1 97 ? -4.254 8.469 12.476 1.00 98.19 97 GLU A O 1
ATOM 763 N N . ARG A 1 98 ? -3.029 8.231 10.613 1.00 97.88 98 ARG A N 1
ATOM 764 C CA . ARG A 1 98 ? -3.966 7.269 10.038 1.00 97.88 98 ARG A CA 1
ATOM 765 C C . ARG A 1 98 ? -4.087 6.005 10.886 1.00 97.88 98 ARG A C 1
ATOM 767 O O . ARG A 1 98 ? -5.205 5.569 11.154 1.00 97.88 98 ARG A O 1
ATOM 774 N N . VAL A 1 99 ? -2.968 5.463 11.367 1.00 97.94 99 VAL A N 1
ATOM 775 C CA . VAL A 1 99 ? -2.951 4.311 12.284 1.00 97.94 99 VAL A CA 1
ATOM 776 C C . VAL A 1 99 ? -3.689 4.622 13.588 1.00 97.94 99 VAL A C 1
ATOM 778 O O . VAL A 1 99 ? -4.450 3.779 14.066 1.00 97.94 99 VAL A O 1
ATOM 781 N N . ARG A 1 100 ? -3.513 5.822 14.163 1.00 97.06 100 ARG A N 1
ATOM 782 C CA . ARG A 1 100 ? -4.261 6.253 15.359 1.00 97.06 100 ARG A CA 1
ATOM 783 C C . ARG A 1 100 ? -5.769 6.182 15.113 1.00 97.06 100 ARG A C 1
ATOM 785 O O . ARG A 1 100 ? -6.464 5.532 15.891 1.00 97.06 100 ARG A O 1
ATOM 792 N N . ILE A 1 101 ? -6.247 6.809 14.036 1.00 96.38 101 ILE A N 1
ATOM 793 C CA . ILE A 1 101 ? -7.676 6.861 13.689 1.00 96.38 101 ILE A CA 1
ATOM 794 C C . ILE A 1 101 ? -8.240 5.452 13.478 1.00 96.38 101 ILE A C 1
ATOM 796 O O . ILE A 1 101 ? -9.295 5.118 14.015 1.00 96.38 101 ILE A O 1
ATOM 800 N N . LEU A 1 102 ? -7.539 4.606 12.718 1.00 95.25 102 LEU A N 1
ATOM 801 C CA . LEU A 1 102 ? -7.993 3.239 12.447 1.00 95.25 102 LEU A CA 1
ATOM 802 C C . LEU A 1 102 ? -8.093 2.409 13.736 1.00 95.25 102 LEU A C 1
ATOM 804 O O . LEU A 1 102 ? -9.082 1.709 13.937 1.00 95.25 102 LEU A O 1
ATOM 808 N N . ARG A 1 103 ? -7.126 2.532 14.652 1.00 94.50 103 ARG A N 1
ATOM 809 C CA . ARG A 1 103 ? -7.172 1.843 15.954 1.00 94.50 103 ARG A CA 1
ATOM 810 C C . ARG A 1 103 ? -8.292 2.351 16.858 1.00 94.50 103 ARG A C 1
ATOM 812 O O . ARG A 1 103 ? -8.859 1.568 17.614 1.00 94.50 103 ARG A O 1
ATOM 819 N N . GLU A 1 104 ? -8.595 3.645 16.818 1.00 92.06 104 GLU A N 1
ATOM 820 C CA . GLU A 1 104 ? -9.706 4.216 17.580 1.00 92.06 104 GLU A CA 1
ATOM 821 C C . GLU A 1 104 ? -11.053 3.695 17.072 1.00 92.06 104 GLU A C 1
ATOM 823 O O . GLU A 1 104 ? -11.869 3.260 17.878 1.00 92.06 104 GLU A O 1
ATOM 828 N N . ASN A 1 105 ? -11.237 3.612 15.752 1.00 88.19 105 ASN A N 1
ATOM 829 C CA . ASN A 1 105 ? -12.441 3.035 15.145 1.00 88.19 105 ASN A CA 1
ATOM 830 C C . ASN A 1 105 ? -12.651 1.554 15.497 1.00 88.19 105 ASN A C 1
ATOM 832 O O . ASN A 1 105 ? -13.782 1.074 15.489 1.00 88.19 105 ASN A O 1
ATOM 836 N N . GLN A 1 106 ? -11.573 0.827 15.798 1.00 85.75 106 GLN A N 1
ATOM 837 C CA . GLN A 1 106 ? -11.643 -0.567 16.235 1.00 85.75 106 GLN A CA 1
ATOM 838 C C . GLN A 1 106 ? -11.966 -0.730 17.719 1.00 85.75 106 GLN A C 1
ATOM 840 O O . GLN A 1 106 ? -12.262 -1.848 18.149 1.00 85.75 106 GLN A O 1
ATOM 845 N N . ARG A 1 107 ? -11.898 0.334 18.530 1.00 81.81 107 ARG A N 1
ATOM 846 C CA . ARG A 1 107 ? -12.308 0.225 19.928 1.00 81.81 107 ARG A CA 1
ATOM 847 C C . ARG A 1 107 ? -13.824 0.041 19.961 1.00 81.81 107 ARG A C 1
ATOM 849 O O . ARG A 1 107 ? -14.534 0.956 19.547 1.00 81.81 107 ARG A O 1
ATOM 856 N N . PRO A 1 108 ? -14.340 -1.102 20.453 1.00 64.38 108 PRO A N 1
ATOM 857 C CA . PRO A 1 108 ? -15.755 -1.181 20.762 1.00 64.38 108 PRO A CA 1
ATOM 858 C C . PRO A 1 108 ? -16.032 -0.078 21.779 1.00 64.38 108 PRO A C 1
ATOM 860 O O . PRO A 1 108 ? -15.307 0.035 22.771 1.00 64.38 108 PRO A O 1
ATOM 863 N N . ASP A 1 109 ? -17.009 0.773 21.472 1.00 63.28 109 ASP A N 1
ATOM 864 C CA . ASP A 1 109 ? -17.446 1.857 22.341 1.00 63.28 109 ASP A CA 1
ATOM 865 C C . ASP A 1 109 ? -17.525 1.320 23.774 1.00 63.28 109 ASP A C 1
ATOM 867 O O . ASP A 1 109 ? -18.251 0.355 24.050 1.00 63.28 109 ASP A O 1
ATOM 871 N N . LEU A 1 110 ? -16.720 1.891 24.675 1.00 58.97 110 LEU A N 1
ATOM 872 C CA . LEU A 1 110 ? -16.821 1.631 26.105 1.00 58.97 110 LEU A CA 1
ATOM 873 C C . LEU A 1 110 ? -18.086 2.333 26.592 1.00 58.97 110 LEU A C 1
ATOM 875 O O . LEU A 1 110 ? -18.042 3.295 27.359 1.00 58.97 110 LEU A O 1
ATOM 879 N N . SER A 1 111 ? -19.227 1.837 26.122 1.00 60.56 111 SER A N 1
ATOM 880 C CA . SER A 1 111 ? -20.528 2.166 26.660 1.00 60.56 111 SER A CA 1
ATOM 881 C C . SER A 1 111 ? -20.473 1.970 28.184 1.00 60.56 111 SER A C 1
ATOM 883 O O . SER A 1 111 ? -19.777 1.065 28.669 1.00 60.56 111 SER A O 1
ATOM 885 N N . PRO A 1 112 ? -21.188 2.796 28.972 1.00 59.94 112 PRO A N 1
ATOM 886 C CA . PRO A 1 112 ? -21.217 2.699 30.435 1.00 59.94 112 PRO A CA 1
ATOM 887 C C . PRO A 1 112 ? -21.498 1.278 30.962 1.00 59.94 112 PRO A C 1
ATOM 889 O O . PRO A 1 112 ? -21.130 0.936 32.082 1.00 59.94 112 PRO A O 1
ATOM 892 N N . GLU A 1 113 ? -22.118 0.435 30.138 1.00 58.94 113 GLU A N 1
ATOM 893 C CA . GLU A 1 113 ? -22.424 -0.967 30.406 1.00 58.94 113 GLU A CA 1
ATOM 894 C C . GLU A 1 113 ? -21.171 -1.867 30.467 1.00 58.94 113 GLU A C 1
ATOM 896 O O . GLU A 1 113 ? -21.054 -2.692 31.373 1.00 58.94 113 GLU A O 1
ATOM 901 N N . ALA A 1 114 ? -20.180 -1.663 29.589 1.00 57.22 114 ALA A N 1
ATOM 902 C CA . ALA A 1 114 ? -18.940 -2.450 29.572 1.00 57.22 114 ALA A CA 1
ATOM 903 C C . ALA A 1 114 ? -18.016 -2.120 30.759 1.00 57.22 114 ALA A C 1
ATOM 905 O O . ALA A 1 114 ? -17.379 -3.007 31.331 1.00 57.22 114 ALA A O 1
ATOM 906 N N . VAL A 1 115 ? -17.982 -0.850 31.178 1.00 61.19 115 VAL A N 1
ATOM 907 C CA . VAL A 1 115 ? -17.236 -0.417 32.374 1.00 61.19 115 VAL A CA 1
ATOM 908 C C . VAL A 1 115 ? -17.933 -0.836 33.677 1.00 61.19 115 VAL A C 1
ATOM 910 O O . VAL A 1 115 ? -17.255 -1.143 34.660 1.00 61.19 115 VAL A O 1
ATOM 913 N N . ALA A 1 116 ? -19.268 -0.939 33.682 1.00 61.12 116 ALA A N 1
ATOM 914 C CA . ALA A 1 116 ? -20.028 -1.473 34.814 1.00 61.12 116 ALA A CA 1
ATOM 915 C C . ALA A 1 116 ? -19.849 -2.995 34.964 1.00 61.12 116 ALA A C 1
ATOM 917 O O . ALA A 1 116 ? -19.636 -3.475 36.078 1.00 61.12 116 ALA A O 1
ATOM 918 N N . ALA A 1 117 ? -19.840 -3.748 33.857 1.00 57.88 117 ALA A N 1
ATOM 919 C CA . ALA A 1 117 ? -19.585 -5.191 33.864 1.00 57.88 117 ALA A CA 1
ATOM 920 C C . ALA A 1 117 ? -18.161 -5.544 34.341 1.00 57.88 117 ALA A C 1
ATOM 922 O O . ALA A 1 117 ? -17.967 -6.537 35.042 1.00 57.88 117 ALA A O 1
ATOM 923 N N . ALA A 1 118 ? -17.169 -4.702 34.031 1.00 58.06 118 ALA A N 1
ATOM 924 C CA . ALA A 1 118 ? -15.794 -4.872 34.506 1.00 58.06 118 ALA A CA 1
ATOM 925 C C . ALA A 1 118 ? -15.599 -4.545 36.001 1.00 58.06 118 ALA A C 1
ATOM 927 O O . ALA A 1 118 ? -14.616 -4.981 36.596 1.00 58.06 118 ALA A O 1
ATOM 928 N N . SER A 1 119 ? -16.527 -3.817 36.629 1.00 58.41 119 SER A N 1
ATOM 929 C CA . SER A 1 119 ? -16.394 -3.368 38.025 1.00 58.41 119 SER A CA 1
ATOM 930 C C . SER A 1 119 ? -17.034 -4.321 39.051 1.00 58.41 119 SER A C 1
ATOM 932 O O . SER A 1 119 ? -17.046 -4.019 40.241 1.00 58.41 119 SER A O 1
ATOM 934 N N . GLY A 1 120 ? -17.582 -5.462 38.612 1.00 55.25 120 GLY A N 1
ATOM 935 C CA . GLY A 1 120 ? -18.423 -6.338 39.440 1.00 55.25 120 GLY A CA 1
ATOM 936 C C . GLY A 1 120 ? -17.832 -7.684 39.871 1.00 55.25 120 GLY A C 1
ATOM 937 O O . GLY A 1 120 ? -18.565 -8.469 40.464 1.00 55.25 120 GLY A O 1
ATOM 938 N N . THR A 1 121 ? -16.559 -7.995 39.599 1.00 47.78 121 THR A N 1
ATOM 939 C CA . THR A 1 121 ? -16.019 -9.328 39.935 1.00 47.78 121 THR A CA 1
ATOM 940 C C . THR A 1 121 ? -14.662 -9.238 40.614 1.00 47.78 121 THR A C 1
ATOM 942 O O . THR A 1 121 ? -13.629 -9.146 39.959 1.00 47.78 121 THR A O 1
ATOM 945 N N . ASP A 1 122 ? -14.673 -9.305 41.941 1.00 53.19 122 ASP A N 1
ATOM 946 C CA . ASP A 1 122 ? -13.478 -9.504 42.752 1.00 53.19 122 ASP A CA 1
ATOM 947 C C . ASP A 1 122 ? -13.562 -10.901 43.390 1.00 53.19 122 ASP A C 1
ATOM 949 O O . ASP A 1 122 ? -14.350 -11.124 44.306 1.00 53.19 122 ASP A O 1
ATOM 953 N N . THR A 1 123 ? -12.819 -11.878 42.851 1.00 39.28 123 THR A N 1
ATOM 954 C CA . THR A 1 123 ? -12.322 -13.087 43.551 1.00 39.28 123 THR A CA 1
ATOM 955 C C . THR A 1 123 ? -11.147 -13.690 42.760 1.00 39.28 123 THR A C 1
ATOM 957 O O . THR A 1 123 ? -11.290 -14.592 41.945 1.00 39.28 123 THR A O 1
ATOM 960 N N . GLN A 1 124 ? -9.980 -13.083 42.970 1.00 47.34 124 GLN A N 1
ATOM 961 C CA . GLN A 1 124 ? -8.731 -13.683 43.462 1.00 47.34 124 GLN A CA 1
ATOM 962 C C . GLN A 1 124 ? -8.150 -15.020 42.912 1.00 47.34 124 GLN A C 1
ATOM 964 O O . GLN A 1 124 ? -8.687 -16.106 43.099 1.00 47.34 124 GLN A O 1
ATOM 969 N N . THR A 1 125 ? -6.863 -14.896 42.539 1.00 40.12 125 THR A N 1
ATOM 970 C CA . THR A 1 125 ? -5.707 -15.820 42.709 1.00 40.12 125 THR A CA 1
ATOM 971 C C . THR A 1 125 ? -5.501 -17.017 41.773 1.00 40.12 125 THR A C 1
ATOM 973 O O . THR A 1 125 ? -6.084 -18.083 41.934 1.00 40.12 125 THR A O 1
ATOM 976 N N . GLY A 1 126 ? -4.476 -16.885 40.922 1.00 41.19 126 GLY A N 1
ATOM 977 C CA . GLY A 1 126 ? -3.758 -17.994 40.296 1.00 41.19 126 GLY A CA 1
ATOM 978 C C . GLY A 1 126 ? -2.549 -17.506 39.492 1.00 41.19 126 GLY A C 1
ATOM 979 O O . GLY A 1 126 ? -2.698 -17.208 38.320 1.00 41.19 126 GLY A O 1
ATOM 980 N N . THR A 1 127 ? -1.383 -17.427 40.144 1.00 38.09 127 THR A N 1
ATOM 981 C CA . THR A 1 127 ? -0.013 -17.476 39.573 1.00 38.09 127 THR A CA 1
ATOM 982 C C . THR A 1 127 ? 0.377 -16.432 38.500 1.00 38.09 127 THR A C 1
ATOM 984 O O . THR A 1 127 ? -0.194 -16.422 37.414 1.00 38.09 127 THR A O 1
ATOM 987 N N . PRO A 1 128 ? 1.442 -15.618 38.695 1.00 53.97 128 PRO A N 1
ATOM 988 C CA . PRO A 1 128 ? 2.032 -14.835 37.613 1.00 53.97 128 PRO A CA 1
ATOM 989 C C . PRO A 1 128 ? 2.853 -15.772 36.718 1.00 53.97 128 PRO A C 1
ATOM 991 O O . PRO A 1 128 ? 4.082 -15.763 36.718 1.00 53.97 128 PRO A O 1
ATOM 994 N N . THR A 1 129 ? 2.174 -16.625 35.960 1.00 40.81 129 THR A N 1
ATOM 995 C CA . THR A 1 129 ? 2.780 -17.276 34.807 1.00 40.81 129 THR A CA 1
ATOM 996 C C . THR A 1 129 ? 2.777 -16.234 33.715 1.00 40.81 129 THR A C 1
ATOM 998 O O . THR A 1 129 ? 1.793 -16.084 33.006 1.00 40.81 129 THR A O 1
ATOM 1001 N N . GLN A 1 130 ? 3.867 -15.475 33.641 1.00 52.72 130 GLN A N 1
ATOM 1002 C CA . GLN A 1 130 ? 4.254 -14.707 32.469 1.00 52.72 130 GLN A CA 1
ATOM 1003 C C . GLN A 1 130 ? 4.106 -15.626 31.243 1.00 52.72 130 GLN A C 1
ATOM 1005 O O . GLN A 1 130 ? 4.921 -16.538 31.081 1.00 52.72 130 GLN A O 1
ATOM 1010 N N . PRO A 1 131 ? 3.069 -15.468 30.401 1.00 45.06 131 PRO A N 1
ATOM 1011 C CA . PRO A 1 131 ? 3.023 -16.165 29.138 1.00 45.06 131 PRO A CA 1
ATOM 1012 C C . PRO A 1 131 ? 3.901 -15.321 28.232 1.00 45.06 131 PRO A C 1
ATOM 1014 O O . PRO A 1 131 ? 3.525 -14.206 27.878 1.00 45.06 131 PRO A O 1
ATOM 1017 N N . ALA A 1 132 ? 5.111 -15.832 28.016 1.00 44.88 132 ALA A N 1
ATOM 1018 C CA . ALA A 1 132 ? 5.949 -15.624 26.849 1.00 44.88 132 ALA A CA 1
ATOM 1019 C C . ALA A 1 132 ? 5.687 -14.309 26.104 1.00 44.88 132 ALA A C 1
ATOM 1021 O O . ALA A 1 132 ? 4.679 -14.158 25.413 1.00 44.88 132 ALA A O 1
ATOM 1022 N N . GLU A 1 133 ? 6.640 -13.382 26.243 1.00 46.00 133 GLU A N 1
ATOM 1023 C CA . GLU A 1 133 ? 7.272 -12.729 25.097 1.00 46.00 133 GLU A CA 1
ATOM 1024 C C . GLU A 1 133 ? 6.462 -12.941 23.821 1.00 46.00 133 GLU A C 1
ATOM 1026 O O . GLU A 1 133 ? 6.543 -14.007 23.208 1.00 46.00 133 GLU A O 1
ATOM 1031 N N . ARG A 1 134 ? 5.587 -11.974 23.498 1.00 49.25 134 ARG A N 1
ATOM 1032 C CA . ARG A 1 134 ? 4.921 -11.943 22.198 1.00 49.25 134 ARG A CA 1
ATOM 1033 C C . ARG A 1 134 ? 6.046 -11.947 21.190 1.00 49.25 134 ARG A C 1
ATOM 1035 O O . ARG A 1 134 ? 6.656 -10.912 20.935 1.00 49.25 134 ARG A O 1
ATOM 1042 N N . ASP A 1 135 ? 6.336 -13.141 20.703 1.00 46.59 135 ASP A N 1
ATOM 1043 C CA . ASP A 1 135 ? 7.275 -13.405 19.649 1.00 46.59 135 ASP A CA 1
ATOM 1044 C C . ASP A 1 135 ? 6.742 -12.617 18.462 1.00 46.59 135 ASP A C 1
ATOM 1046 O O . ASP A 1 135 ? 5.847 -13.050 17.729 1.00 46.59 135 ASP A O 1
ATOM 1050 N N . ASN A 1 136 ? 7.248 -11.391 18.316 1.00 47.25 136 ASN A N 1
ATOM 1051 C CA . ASN A 1 136 ? 6.924 -10.451 17.249 1.00 47.25 136 ASN A CA 1
ATOM 1052 C C . ASN A 1 136 ? 7.567 -10.917 15.927 1.00 47.25 136 ASN A C 1
ATOM 1054 O O . ASN A 1 136 ? 8.126 -10.157 15.140 1.00 47.25 136 ASN A O 1
ATOM 1058 N N . ARG A 1 137 ? 7.542 -12.235 15.735 1.00 52.00 137 ARG A N 1
ATOM 1059 C CA . ARG A 1 137 ? 7.990 -13.026 14.601 1.00 52.00 137 ARG A CA 1
ATOM 1060 C C . ARG A 1 137 ? 6.818 -13.831 14.022 1.00 52.00 137 ARG A C 1
ATOM 1062 O O . ARG A 1 137 ? 6.964 -14.364 12.927 1.00 52.00 137 ARG A O 1
ATOM 1069 N N . ILE A 1 138 ? 5.650 -13.861 14.687 1.00 52.50 138 ILE A N 1
ATOM 1070 C CA . ILE A 1 138 ? 4.463 -14.622 14.246 1.00 52.50 138 ILE A CA 1
ATOM 1071 C C . ILE A 1 138 ? 3.516 -13.808 13.335 1.00 52.50 138 ILE A C 1
ATOM 1073 O O . ILE A 1 138 ? 2.818 -14.396 12.517 1.00 52.50 138 ILE A O 1
ATOM 1077 N N . VAL A 1 139 ? 3.551 -12.469 13.339 1.00 49.59 139 VAL A N 1
ATOM 1078 C CA . VAL A 1 139 ? 2.780 -11.643 12.371 1.00 49.59 139 VAL A CA 1
ATOM 1079 C C . VAL A 1 139 ? 3.448 -11.511 10.997 1.00 49.59 139 VAL A C 1
ATOM 1081 O O . VAL A 1 139 ? 2.823 -11.079 10.035 1.00 49.59 139 VAL A O 1
ATOM 1084 N N . LYS A 1 140 ? 4.687 -11.995 10.844 1.00 45.12 140 LYS A N 1
ATOM 1085 C CA . LYS A 1 140 ? 5.411 -11.988 9.559 1.00 45.12 140 LYS A CA 1
ATOM 1086 C C . LYS A 1 140 ? 4.957 -13.069 8.568 1.00 45.12 140 LYS A C 1
ATOM 1088 O O . LYS A 1 140 ? 5.607 -13.254 7.545 1.00 45.12 140 LYS A O 1
ATOM 1093 N N . LYS A 1 141 ? 3.874 -13.807 8.843 1.00 56.12 141 LYS A N 1
ATOM 1094 C CA . LYS A 1 141 ? 3.434 -14.948 8.020 1.00 56.12 141 LYS A CA 1
ATOM 1095 C C . LYS A 1 141 ? 1.946 -15.277 8.209 1.00 56.12 141 LYS A C 1
ATOM 1097 O O . LYS A 1 141 ? 1.607 -16.395 8.584 1.00 56.12 141 LYS A O 1
ATOM 1102 N N . TRP A 1 142 ? 1.045 -14.328 7.927 1.00 47.88 142 TRP A N 1
ATOM 1103 C CA . TRP A 1 142 ? -0.384 -14.679 7.819 1.00 47.88 142 TRP A CA 1
ATOM 1104 C C . TRP A 1 142 ? -1.150 -14.172 6.593 1.00 47.88 142 TRP A C 1
ATOM 1106 O O . TRP A 1 142 ? -2.089 -14.846 6.193 1.00 47.88 142 TRP A O 1
ATOM 1116 N N . TRP A 1 143 ? -0.723 -13.123 5.882 1.00 55.12 143 TRP A N 1
ATOM 1117 C CA . TRP A 1 143 ? -1.289 -12.895 4.537 1.00 55.12 143 TRP A CA 1
ATOM 1118 C C . TRP A 1 143 ? -0.572 -13.718 3.455 1.00 55.12 143 TRP A C 1
ATOM 1120 O O . TRP A 1 143 ? -1.168 -14.054 2.438 1.00 55.12 143 TRP A O 1
ATOM 1130 N N . PHE A 1 144 ? 0.715 -14.030 3.647 1.00 46.91 144 PHE A N 1
ATOM 1131 C CA . PHE A 1 144 ? 1.657 -14.229 2.536 1.00 46.91 144 PHE A CA 1
ATOM 1132 C C . PHE A 1 144 ? 1.635 -15.604 1.824 1.00 46.91 144 PHE A C 1
ATOM 1134 O O . PHE A 1 144 ? 2.117 -15.670 0.704 1.00 46.91 144 PHE A O 1
ATOM 1141 N N . TRP A 1 145 ? 1.107 -16.707 2.386 1.00 45.91 145 TRP A N 1
ATOM 1142 C CA . TRP A 1 145 ? 1.309 -18.071 1.816 1.00 45.91 145 TRP A CA 1
ATOM 1143 C C . TRP A 1 145 ? 0.055 -18.938 1.578 1.00 45.91 145 TRP A C 1
ATOM 1145 O O . TRP A 1 145 ? 0.192 -20.113 1.244 1.00 45.91 145 TRP A O 1
ATOM 1155 N N . THR A 1 146 ? -1.173 -18.437 1.711 1.00 44.94 146 THR A N 1
ATOM 1156 C CA . THR A 1 146 ? -2.369 -19.297 1.542 1.00 44.94 146 THR A CA 1
ATOM 1157 C C . THR A 1 146 ? -2.911 -19.396 0.115 1.00 44.94 146 THR A C 1
ATOM 1159 O O . THR A 1 146 ? -3.843 -20.166 -0.100 1.00 44.94 146 THR A O 1
ATOM 1162 N N . ILE A 1 147 ? -2.335 -18.689 -0.869 1.00 50.97 147 ILE A N 1
ATOM 1163 C CA . ILE A 1 147 ? -2.805 -18.760 -2.270 1.00 50.97 147 ILE A CA 1
ATOM 1164 C C . ILE A 1 147 ? -1.746 -19.296 -3.248 1.00 50.97 147 ILE A C 1
ATOM 1166 O O . ILE A 1 147 ? -2.115 -19.899 -4.252 1.00 50.97 147 ILE A O 1
ATOM 1170 N N . ILE A 1 148 ? -0.443 -19.178 -2.972 1.00 59.06 148 ILE A N 1
ATOM 1171 C CA . ILE A 1 148 ? 0.591 -19.585 -3.935 1.00 59.06 148 ILE A CA 1
ATOM 1172 C C . ILE A 1 148 ? 1.768 -20.223 -3.190 1.00 59.06 148 ILE A C 1
ATOM 1174 O O . ILE A 1 148 ? 2.511 -19.536 -2.503 1.00 59.06 148 ILE A O 1
ATOM 1178 N N . GLY A 1 149 ? 1.962 -21.539 -3.334 1.00 36.91 149 GLY A N 1
ATOM 1179 C CA . GLY A 1 149 ? 3.264 -22.151 -3.040 1.00 36.91 149 GLY A CA 1
ATOM 1180 C C . GLY A 1 149 ? 3.305 -23.255 -1.985 1.00 36.91 149 GLY A C 1
ATOM 1181 O O . GLY A 1 149 ? 4.184 -23.259 -1.128 1.00 36.91 149 GLY A O 1
ATOM 1182 N N . VAL A 1 150 ? 2.461 -24.282 -2.110 1.00 43.50 150 VAL A N 1
ATOM 1183 C CA . VAL A 1 150 ? 2.880 -25.633 -1.698 1.00 43.50 150 VAL A CA 1
ATOM 1184 C C . VAL A 1 150 ? 4.005 -26.064 -2.648 1.00 43.50 150 VAL A C 1
ATOM 1186 O O . VAL A 1 150 ? 3.773 -26.748 -3.638 1.00 43.50 150 VAL A O 1
ATOM 1189 N N . VAL A 1 151 ? 5.241 -25.648 -2.372 1.00 41.22 151 VAL A N 1
ATOM 1190 C CA . VAL A 1 151 ? 6.419 -26.399 -2.816 1.00 41.22 151 VAL A CA 1
ATOM 1191 C C . VAL A 1 151 ? 6.856 -27.206 -1.611 1.00 41.22 151 VAL A C 1
ATOM 1193 O O . VAL A 1 151 ? 7.647 -26.769 -0.777 1.00 41.22 151 VAL A O 1
ATOM 1196 N N . VAL A 1 152 ? 6.282 -28.403 -1.504 1.00 44.41 152 VAL A N 1
ATOM 1197 C CA . VAL A 1 152 ? 6.867 -29.469 -0.699 1.00 44.41 152 VAL A CA 1
ATOM 1198 C C . VAL A 1 152 ? 8.252 -29.709 -1.294 1.00 44.41 152 VAL A C 1
ATOM 1200 O O . VAL A 1 152 ? 8.388 -30.391 -2.308 1.00 44.41 152 VAL A O 1
ATOM 1203 N N . VAL A 1 153 ? 9.297 -29.144 -0.683 1.00 42.22 153 VAL A N 1
ATOM 1204 C CA . VAL A 1 153 ? 10.624 -29.751 -0.785 1.00 42.22 153 VAL A CA 1
ATOM 1205 C C . VAL A 1 153 ? 10.488 -31.066 -0.036 1.00 42.22 153 VAL A C 1
ATOM 1207 O O . VAL A 1 153 ? 10.647 -31.146 1.181 1.00 42.22 153 VAL A O 1
ATOM 1210 N N . GLY A 1 154 ? 10.048 -32.074 -0.785 1.00 37.31 154 GLY A N 1
ATOM 1211 C CA . GLY A 1 154 ? 9.911 -33.438 -0.333 1.00 37.31 154 GLY A CA 1
ATOM 1212 C C . GLY A 1 154 ? 11.290 -33.930 0.038 1.00 37.31 154 GLY A C 1
ATOM 1213 O O . GLY A 1 154 ? 12.064 -34.350 -0.819 1.00 37.31 154 GLY A O 1
ATOM 1214 N N . ALA A 1 155 ? 11.588 -33.873 1.333 1.00 36.88 155 ALA A N 1
ATOM 1215 C CA . ALA A 1 155 ? 12.521 -34.793 1.937 1.00 36.88 155 ALA A CA 1
ATOM 1216 C C . ALA A 1 155 ? 12.032 -36.200 1.573 1.00 36.88 155 ALA A C 1
ATOM 1218 O O . ALA A 1 155 ? 10.958 -36.635 1.988 1.00 36.88 155 ALA A O 1
ATOM 1219 N N . ALA A 1 156 ? 12.791 -36.854 0.700 1.00 42.12 156 ALA A N 1
ATOM 1220 C CA . ALA A 1 156 ? 12.536 -38.197 0.230 1.00 42.12 156 ALA A CA 1
ATOM 1221 C C . ALA A 1 156 ? 12.423 -39.156 1.421 1.00 42.12 156 ALA A C 1
ATOM 1223 O O . ALA A 1 156 ? 13.422 -39.478 2.060 1.00 42.12 156 ALA A O 1
ATOM 1224 N N . VAL A 1 157 ? 11.211 -39.641 1.693 1.00 42.06 157 VAL A N 1
ATOM 1225 C CA . VAL A 1 157 ? 10.990 -40.827 2.519 1.00 42.06 157 VAL A CA 1
ATOM 1226 C C . VAL A 1 157 ? 9.908 -41.681 1.866 1.00 42.06 157 VAL A C 1
ATOM 1228 O O . VAL A 1 157 ? 8.743 -41.306 1.821 1.00 42.06 157 VAL A O 1
ATOM 1231 N N . GLY A 1 158 ? 10.333 -42.856 1.398 1.00 36.75 158 GLY A N 1
ATOM 1232 C CA . GLY A 1 158 ? 9.520 -44.070 1.385 1.00 36.75 158 GLY A CA 1
ATOM 1233 C C . GLY A 1 158 ? 8.582 -44.263 0.199 1.00 36.75 158 GLY A C 1
ATOM 1234 O O . GLY A 1 158 ? 7.397 -43.963 0.275 1.00 36.75 158 GLY A O 1
ATOM 1235 N N . ILE A 1 159 ? 9.082 -44.917 -0.852 1.00 46.22 159 ILE A N 1
ATOM 1236 C CA . ILE A 1 159 ? 8.234 -45.683 -1.772 1.00 46.22 159 ILE A CA 1
ATOM 1237 C C . ILE A 1 159 ? 7.645 -46.853 -0.972 1.00 46.22 159 ILE A C 1
ATOM 1239 O O . ILE A 1 159 ? 8.328 -47.840 -0.711 1.00 46.22 159 ILE A O 1
ATOM 1243 N N . GLY A 1 160 ? 6.384 -46.729 -0.566 1.00 37.72 160 GLY A N 1
ATOM 1244 C CA . GLY A 1 160 ? 5.574 -47.824 -0.043 1.00 37.72 160 GLY A CA 1
ATOM 1245 C C . GLY A 1 160 ? 4.559 -48.264 -1.090 1.00 37.72 160 GLY A C 1
ATOM 1246 O O . GLY A 1 160 ? 3.420 -47.812 -1.076 1.00 37.72 160 GLY A O 1
ATOM 1247 N N . VAL A 1 161 ? 4.971 -49.133 -2.015 1.00 44.03 161 VAL A N 1
ATOM 1248 C CA . VAL A 1 161 ? 4.040 -49.896 -2.858 1.00 44.03 161 VAL A CA 1
ATOM 1249 C C . VAL A 1 161 ? 3.467 -51.026 -2.004 1.00 44.03 161 VAL A C 1
ATOM 1251 O O . VAL A 1 161 ? 4.222 -51.840 -1.479 1.00 44.03 161 VAL A O 1
ATOM 1254 N N . GLY A 1 162 ? 2.141 -51.088 -1.876 1.00 38.09 162 GLY A N 1
ATOM 1255 C CA . GLY A 1 162 ? 1.471 -52.109 -1.072 1.00 38.09 162 GLY A CA 1
ATOM 1256 C C . GLY A 1 162 ? -0.009 -52.281 -1.402 1.00 38.09 162 GLY A C 1
ATOM 1257 O O . GLY A 1 162 ? -0.857 -51.782 -0.682 1.00 38.09 162 GLY A O 1
ATOM 1258 N N . ALA A 1 163 ? -0.260 -53.003 -2.495 1.00 40.19 163 ALA A N 1
ATOM 1259 C CA . ALA A 1 163 ? -1.379 -53.915 -2.762 1.00 40.19 163 ALA A CA 1
ATOM 1260 C C . ALA A 1 163 ? -2.844 -53.483 -2.504 1.00 40.19 163 ALA A C 1
ATOM 1262 O O . ALA A 1 163 ? -3.338 -53.369 -1.387 1.00 40.19 163 ALA A O 1
ATOM 1263 N N . SER A 1 164 ? -3.571 -53.431 -3.618 1.00 39.56 164 SER A N 1
ATOM 1264 C CA . SER A 1 164 ? -5.023 -53.488 -3.775 1.00 39.56 164 SER A CA 1
ATOM 1265 C C . SER A 1 164 ? -5.651 -54.835 -3.375 1.00 39.56 164 SER A C 1
ATOM 1267 O O . SER A 1 164 ? -5.129 -55.891 -3.730 1.00 39.56 164 SER A O 1
ATOM 1269 N N . GLY A 1 165 ? -6.853 -54.778 -2.798 1.00 38.41 165 GLY A N 1
ATOM 1270 C CA . GLY A 1 165 ? -7.841 -55.863 -2.688 1.00 38.41 165 GLY A CA 1
ATOM 1271 C C . GLY A 1 165 ? -8.957 -55.378 -1.757 1.00 38.41 165 GLY A C 1
ATOM 1272 O O . GLY A 1 165 ? -8.688 -55.080 -0.606 1.00 38.41 165 GLY A O 1
ATOM 1273 N N . GLY A 1 166 ? -10.181 -55.080 -2.192 1.00 37.75 166 GLY A N 1
ATOM 1274 C CA . GLY A 1 166 ? -11.078 -55.922 -2.976 1.00 37.75 166 GLY A CA 1
ATOM 1275 C C . GLY A 1 166 ? -12.051 -56.592 -2.001 1.00 37.75 166 GLY A C 1
ATOM 1276 O O . GLY A 1 166 ? -11.704 -57.617 -1.427 1.00 37.75 166 GLY A O 1
ATOM 1277 N N . GLY A 1 167 ? -13.236 -56.010 -1.774 1.00 37.56 167 GLY A N 1
ATOM 1278 C CA . GLY A 1 167 ? -14.204 -56.601 -0.845 1.00 37.56 167 GLY A CA 1
ATOM 1279 C C . GLY A 1 167 ? -15.475 -55.792 -0.583 1.00 37.56 167 GLY A C 1
ATOM 1280 O O . GLY A 1 167 ? -15.537 -55.025 0.363 1.00 37.56 167 GLY A O 1
ATOM 1281 N N . GLN A 1 168 ? -16.487 -56.082 -1.400 1.00 41.69 168 GLN A N 1
ATOM 1282 C CA . GLN A 1 168 ? -17.905 -56.215 -1.049 1.00 41.69 168 GLN A CA 1
ATOM 1283 C C . GLN A 1 168 ? -18.776 -54.995 -0.682 1.00 41.69 168 GLN A C 1
ATOM 1285 O O . GLN A 1 168 ? -18.694 -54.391 0.381 1.00 41.69 168 GLN A O 1
ATOM 1290 N N . GLN A 1 169 ? -19.732 -54.758 -1.585 1.00 41.00 169 GLN A N 1
ATOM 1291 C CA . GLN A 1 169 ? -20.941 -53.955 -1.440 1.00 41.00 169 GLN A CA 1
ATOM 1292 C C . GLN A 1 169 ? -21.929 -54.591 -0.448 1.00 41.00 169 GLN A C 1
ATOM 1294 O O . GLN A 1 169 ? -22.142 -55.804 -0.467 1.00 41.00 169 GLN A O 1
ATOM 1299 N N . GLY A 1 170 ? -22.624 -53.747 0.312 1.00 40.38 170 GLY A N 1
ATOM 1300 C CA . GLY A 1 170 ? -23.922 -54.049 0.909 1.00 40.38 170 GLY A CA 1
ATOM 1301 C C . GLY A 1 170 ? -24.760 -52.764 0.930 1.00 40.38 170 GLY A C 1
ATOM 1302 O O . GLY A 1 170 ? -24.280 -51.768 1.469 1.00 40.38 170 GLY A O 1
ATOM 1303 N N . PRO A 1 171 ? -25.954 -52.721 0.312 1.00 49.97 171 PRO A N 1
ATOM 1304 C CA . PRO A 1 171 ? -26.803 -51.538 0.339 1.00 49.97 171 PRO A CA 1
ATOM 1305 C C . PRO A 1 171 ? -27.535 -51.474 1.679 1.00 49.97 171 PRO A C 1
ATOM 1307 O O . PRO A 1 171 ? -28.087 -52.479 2.126 1.00 49.97 171 PRO A O 1
ATOM 1310 N N . LEU A 1 172 ? -27.575 -50.297 2.300 1.00 49.69 172 LEU A N 1
ATOM 1311 C CA . LEU A 1 172 ? -28.462 -50.038 3.429 1.00 49.69 172 LEU A CA 1
ATOM 1312 C C . LEU A 1 172 ? -29.411 -48.872 3.122 1.00 49.69 172 LEU A C 1
ATOM 1314 O O . LEU A 1 172 ? -29.093 -48.015 2.296 1.00 49.69 172 LEU A O 1
ATOM 1318 N N . PRO A 1 173 ? -30.621 -48.945 3.692 1.00 51.50 173 PRO A N 1
ATOM 1319 C CA . PRO A 1 173 ? -31.856 -48.548 3.038 1.00 51.50 173 PRO A CA 1
ATOM 1320 C C . PRO A 1 173 ? -32.127 -47.047 3.085 1.00 51.50 173 PRO A C 1
ATOM 1322 O O . PRO A 1 173 ? -31.703 -46.326 3.982 1.00 51.50 173 PRO A O 1
ATOM 1325 N N . TYR A 1 174 ? -32.911 -46.635 2.092 1.00 49.09 174 TYR A N 1
ATOM 1326 C CA . TYR A 1 174 ? -33.752 -45.452 2.117 1.00 49.09 174 TYR A CA 1
ATOM 1327 C C . TYR A 1 174 ? -34.496 -45.384 3.459 1.00 49.09 174 TYR A 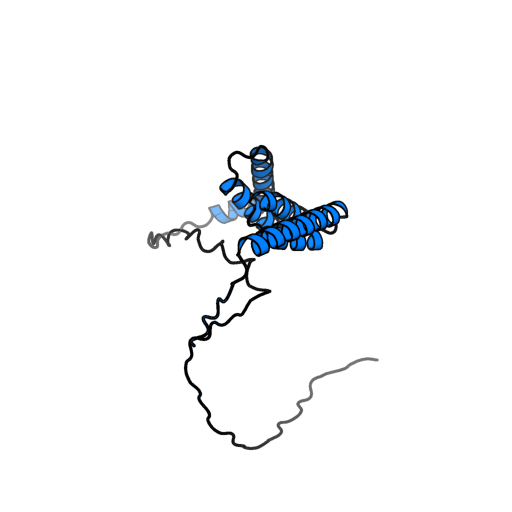C 1
ATOM 1329 O O . TYR A 1 174 ? -35.201 -46.323 3.823 1.00 49.09 174 TYR A O 1
ATOM 1337 N N . ASP A 1 175 ? -34.355 -44.277 4.182 1.00 52.56 175 ASP A N 1
ATOM 1338 C CA . ASP A 1 175 ? -35.319 -43.916 5.212 1.00 52.56 175 ASP A CA 1
ATOM 1339 C C . ASP A 1 175 ? -35.927 -42.567 4.850 1.00 52.56 175 ASP A C 1
ATOM 1341 O O . ASP A 1 175 ? -35.248 -41.599 4.491 1.00 52.56 175 ASP A O 1
ATOM 1345 N N . ALA A 1 176 ? -37.248 -42.593 4.815 1.00 57.91 176 ALA A N 1
ATOM 1346 C CA . ALA A 1 176 ? -38.113 -41.585 4.265 1.00 57.91 176 ALA A CA 1
ATOM 1347 C C . ALA A 1 176 ? -38.371 -40.536 5.340 1.00 57.91 176 ALA A C 1
ATOM 1349 O O . ALA A 1 176 ? -39.146 -40.766 6.263 1.00 57.91 176 ALA A O 1
ATOM 1350 N N . ASN A 1 177 ? -37.761 -39.359 5.201 1.00 54.66 177 ASN A N 1
ATOM 1351 C CA . ASN A 1 177 ? -38.287 -38.175 5.870 1.00 54.66 177 ASN A CA 1
ATOM 1352 C C . ASN A 1 177 ? -37.934 -36.877 5.136 1.00 54.66 177 ASN A C 1
ATOM 1354 O O . ASN A 1 177 ? -37.230 -36.000 5.632 1.00 54.66 177 ASN A O 1
ATOM 1358 N N . THR A 1 178 ? -38.478 -36.738 3.930 1.00 54.03 178 THR A N 1
ATOM 1359 C CA . THR A 1 178 ? -38.708 -35.421 3.334 1.00 54.03 178 THR A CA 1
ATOM 1360 C C . THR A 1 178 ? -40.199 -35.294 3.063 1.00 54.03 178 THR A C 1
ATOM 1362 O O . THR A 1 178 ? -40.717 -35.749 2.048 1.00 54.03 178 THR A O 1
ATOM 1365 N N . PHE A 1 179 ? -40.891 -34.707 4.037 1.00 53.44 179 PHE A N 1
ATOM 1366 C CA . PHE A 1 179 ? -42.214 -34.128 3.865 1.00 53.44 179 PHE A CA 1
ATOM 1367 C C . PHE A 1 179 ? -42.098 -32.960 2.881 1.00 53.44 179 PHE A C 1
ATOM 1369 O O . PHE A 1 179 ? -41.666 -31.871 3.252 1.00 53.44 179 PHE A O 1
ATOM 1376 N N . THR A 1 180 ? -42.483 -33.177 1.629 1.00 51.69 180 THR A N 1
ATOM 1377 C CA . THR A 1 180 ? -42.848 -32.093 0.712 1.00 51.69 180 THR A CA 1
ATOM 1378 C C . THR A 1 180 ? -44.358 -31.923 0.757 1.00 51.69 180 THR A C 1
ATOM 1380 O O . THR A 1 180 ? -45.102 -32.709 0.174 1.00 51.69 180 THR A O 1
ATOM 1383 N N . VAL A 1 181 ? -44.791 -30.900 1.488 1.00 47.53 181 VAL A N 1
ATOM 1384 C CA . VAL A 1 181 ? -46.061 -30.214 1.263 1.00 47.53 181 VAL A CA 1
ATOM 1385 C C . VAL A 1 181 ? -45.748 -29.103 0.272 1.00 47.53 181 VAL A C 1
ATOM 1387 O O . VAL A 1 181 ? -45.043 -28.174 0.643 1.00 47.53 181 VAL A O 1
ATOM 1390 N N . GLU A 1 182 ? -46.253 -29.199 -0.953 1.00 50.94 182 GLU A N 1
ATOM 1391 C CA . GLU A 1 182 ? -46.625 -28.028 -1.750 1.00 50.94 182 GLU A CA 1
ATOM 1392 C C . GLU A 1 182 ? -47.857 -28.364 -2.598 1.00 50.94 182 GLU A C 1
ATOM 1394 O O . GLU A 1 182 ? -48.123 -29.528 -2.907 1.00 50.94 182 GLU A O 1
ATOM 1399 N N . LEU A 1 183 ? -48.642 -27.311 -2.805 1.00 49.91 183 LEU A N 1
ATOM 1400 C CA . LEU A 1 183 ? -50.077 -27.238 -3.072 1.00 49.91 183 LEU A CA 1
ATOM 1401 C C . LEU A 1 183 ? -50.464 -27.511 -4.530 1.00 49.91 183 LEU A C 1
ATOM 1403 O O . LEU A 1 183 ? -49.656 -27.198 -5.431 1.00 49.91 183 LEU A O 1
#

Foldseek 3Di:
DDDDDDDDDPDVVVVLVVLQVQLVVLQVQLVVCVVVLVLVSSLVSLVSSCVSPVDLVSLQVNLVSCVSVVVLVSSLVSLVSSCVVCVPDPCVVVSVVSNVVSVVVPPDPVDVVVVVVVVPDDDDDDDPPPDDDPPPVVVVDDPPPPPDDPPPPDPDDDDDDDDDDDDDDDDDDDDDDDDDDDD

Radius of gyration: 28.19 Å; chains: 1; bounding box: 92×69×72 Å